Protein AF-A0AAW6RXL2-F1 (afdb_monomer_lite)

Foldseek 3Di:
DLVCCLCPQLVLVPDPDDDPVVNVVSNVSSVVVSVVVVVCVVVCVDDDSVVVSCVVCVVVVVCCCVVVCPPPPVVPDDPPDD

InterPro domains:
  IPR012337 Ribonuclease H-like superfamily [SSF53098] (2-58)

Sequence (82 aa):
QYHRVIKQVCHIEKFQVRRSKLISNHIFSALMAYVEIQKNQFERIFENVYRWQKKLFRPMIKNFIDDFILDKNHLLPQRIYK

Structure (mmCIF, N/CA/C/O backbone):
data_AF-A0AAW6RXL2-F1
#
_entry.id   AF-A0AAW6RXL2-F1
#
loop_
_atom_site.group_PDB
_atom_site.id
_atom_site.type_symbol
_atom_site.label_atom_id
_atom_site.label_alt_id
_atom_site.label_comp_id
_atom_site.label_asym_id
_atom_site.label_entity_id
_atom_site.label_seq_id
_atom_site.pdbx_PDB_ins_code
_atom_site.Cartn_x
_atom_site.Cartn_y
_atom_site.Cartn_z
_atom_site.occupancy
_atom_site.B_iso_or_equiv
_atom_site.auth_seq_id
_atom_site.auth_comp_id
_atom_site.auth_asym_id
_atom_site.auth_atom_id
_atom_site.pdbx_PDB_model_num
ATOM 1 N N . GLN A 1 1 ? 5.637 2.543 17.330 1.00 63.34 1 GLN A N 1
ATOM 2 C CA . GLN A 1 1 ? 4.680 1.978 16.343 1.00 63.34 1 GLN A CA 1
ATOM 3 C C . GLN A 1 1 ? 4.546 2.863 15.096 1.00 63.34 1 GLN A C 1
ATOM 5 O O . GLN A 1 1 ? 4.715 2.330 14.006 1.00 63.34 1 GLN A O 1
ATOM 10 N N . TYR A 1 2 ? 4.364 4.187 15.240 1.00 75.25 2 TYR A N 1
ATOM 11 C CA . TYR A 1 2 ? 4.278 5.195 14.155 1.00 75.25 2 TYR A CA 1
ATOM 12 C C . TYR A 1 2 ? 5.200 4.946 12.940 1.00 75.25 2 TYR A C 1
ATOM 14 O O . TYR A 1 2 ? 4.729 4.617 11.852 1.00 75.25 2 TYR A O 1
ATOM 22 N N . HIS A 1 3 ? 6.525 4.994 13.131 1.00 85.94 3 HIS A N 1
ATOM 23 C CA . HIS A 1 3 ? 7.484 4.849 12.026 1.00 85.94 3 HIS A CA 1
ATOM 24 C C . HIS A 1 3 ? 7.381 3.507 11.293 1.00 85.94 3 HIS A C 1
ATOM 26 O O . HIS A 1 3 ? 7.592 3.433 10.084 1.00 85.94 3 HIS A O 1
ATOM 32 N N . ARG A 1 4 ? 7.052 2.431 12.017 1.00 90.50 4 ARG A N 1
ATOM 33 C CA . ARG A 1 4 ? 6.992 1.088 11.441 1.00 90.50 4 ARG A CA 1
ATOM 34 C C . ARG A 1 4 ? 5.806 0.953 10.493 1.00 90.50 4 ARG A C 1
ATOM 36 O O . ARG A 1 4 ? 5.980 0.421 9.403 1.00 90.50 4 ARG A O 1
ATOM 43 N N . VAL A 1 5 ? 4.641 1.479 10.870 1.00 92.31 5 VAL A N 1
ATOM 44 C CA . VAL A 1 5 ? 3.442 1.473 10.018 1.00 92.31 5 VAL A CA 1
ATOM 45 C C . VAL A 1 5 ? 3.687 2.301 8.759 1.00 92.31 5 VAL A C 1
ATOM 47 O O . VAL A 1 5 ? 3.479 1.809 7.656 1.00 92.31 5 VAL A O 1
ATOM 50 N N . ILE A 1 6 ? 4.237 3.505 8.890 1.00 94.12 6 ILE A N 1
ATOM 51 C CA . ILE A 1 6 ? 4.517 4.369 7.735 1.00 94.12 6 ILE A CA 1
ATOM 52 C C . ILE A 1 6 ? 5.474 3.703 6.729 1.00 94.12 6 ILE A C 1
ATOM 54 O O . ILE A 1 6 ? 5.225 3.717 5.522 1.00 94.12 6 ILE A O 1
ATOM 58 N N . LYS A 1 7 ? 6.549 3.062 7.204 1.00 94.44 7 LYS A N 1
ATOM 59 C CA . LYS A 1 7 ? 7.507 2.371 6.325 1.00 94.44 7 LYS A CA 1
ATOM 60 C C . LYS A 1 7 ? 6.948 1.069 5.745 1.00 94.44 7 LYS A C 1
ATOM 62 O O . LYS A 1 7 ? 7.093 0.799 4.552 1.00 94.44 7 LYS A O 1
ATOM 67 N N . GLN A 1 8 ? 6.331 0.234 6.581 1.00 91.88 8 GLN A N 1
ATOM 68 C CA . GLN A 1 8 ? 5.970 -1.141 6.215 1.00 91.88 8 GLN A CA 1
ATOM 69 C C . GLN A 1 8 ? 4.572 -1.271 5.609 1.00 91.88 8 GLN A C 1
ATOM 71 O O . GLN A 1 8 ? 4.381 -2.159 4.787 1.00 91.88 8 GLN A O 1
ATOM 76 N N . VAL A 1 9 ? 3.625 -0.416 5.993 1.00 93.38 9 VAL A N 1
ATOM 77 C CA . VAL A 1 9 ? 2.220 -0.455 5.551 1.00 93.38 9 VAL A CA 1
ATOM 78 C C . VAL A 1 9 ? 1.963 0.618 4.496 1.00 93.38 9 VAL A C 1
ATOM 80 O O . VAL A 1 9 ? 1.439 0.300 3.435 1.00 93.38 9 VAL A O 1
ATOM 83 N N . CYS A 1 10 ? 2.378 1.864 4.749 1.00 94.31 10 CYS A N 1
ATOM 84 C CA . CYS A 1 10 ? 2.180 2.973 3.802 1.00 94.31 10 CYS A CA 1
ATOM 85 C C . CYS A 1 10 ? 3.286 3.082 2.741 1.00 94.31 10 CYS A C 1
ATOM 87 O O . CYS A 1 10 ? 3.166 3.880 1.818 1.00 94.31 10 CYS A O 1
ATOM 89 N N . HIS A 1 11 ? 4.365 2.301 2.865 1.00 94.56 11 HIS A N 1
ATOM 90 C CA . HIS A 1 11 ? 5.432 2.207 1.864 1.00 94.56 11 HIS A CA 1
ATOM 91 C C . HIS A 1 11 ? 6.083 3.553 1.485 1.00 94.56 11 HIS A C 1
ATOM 93 O O . HIS A 1 11 ? 6.510 3.732 0.343 1.00 94.56 11 HIS A O 1
ATOM 99 N N . ILE A 1 12 ? 6.215 4.489 2.435 1.00 95.50 12 ILE A N 1
ATOM 100 C CA . ILE A 1 12 ? 6.713 5.856 2.169 1.00 95.50 12 ILE A CA 1
ATOM 101 C C . ILE A 1 12 ? 8.097 5.897 1.488 1.00 95.50 12 ILE A C 1
ATOM 103 O O . ILE A 1 12 ? 8.376 6.798 0.709 1.00 95.50 12 ILE A O 1
ATOM 107 N N . GLU A 1 13 ? 8.941 4.892 1.742 1.00 94.81 13 GLU A N 1
ATOM 108 C CA . GLU A 1 13 ? 10.312 4.767 1.216 1.00 94.81 13 GLU A CA 1
ATOM 109 C C . GLU A 1 13 ? 10.405 3.894 -0.052 1.00 94.81 13 GLU A C 1
ATOM 111 O O . GLU A 1 13 ? 11.478 3.771 -0.632 1.00 94.81 13 GLU A O 1
ATOM 116 N N . LYS A 1 14 ? 9.309 3.261 -0.498 1.00 92.81 14 LYS A N 1
ATOM 117 C CA . LYS A 1 14 ? 9.310 2.300 -1.622 1.00 92.81 14 LYS A CA 1
ATOM 118 C C . LYS A 1 14 ? 8.753 2.886 -2.921 1.00 92.81 14 LYS A C 1
ATOM 120 O O . LYS A 1 14 ? 8.023 2.213 -3.649 1.00 92.81 14 LYS A O 1
ATOM 125 N N . PHE A 1 15 ? 9.075 4.137 -3.218 1.00 90.38 15 PHE A N 1
ATOM 126 C CA . PHE A 1 15 ? 8.701 4.752 -4.488 1.00 90.38 15 PHE A CA 1
ATOM 127 C C . PHE A 1 15 ? 9.586 4.238 -5.632 1.00 90.38 15 PHE A C 1
ATOM 129 O O . PHE A 1 15 ? 10.789 4.057 -5.477 1.00 90.38 15 PHE A O 1
ATOM 136 N N . GLN A 1 16 ? 8.988 4.023 -6.804 1.00 89.25 16 GLN A N 1
ATOM 137 C CA . GLN A 1 16 ? 9.700 3.618 -8.029 1.00 89.25 16 GLN A CA 1
ATOM 138 C C . GLN A 1 16 ? 9.956 4.806 -8.977 1.00 89.25 16 GLN A C 1
ATOM 140 O O . GLN A 1 16 ? 10.480 4.648 -10.077 1.00 89.25 16 GLN A O 1
ATOM 145 N N . VAL A 1 17 ? 9.574 6.017 -8.559 1.00 91.31 17 VAL A N 1
ATOM 146 C CA . VAL A 1 17 ? 9.677 7.255 -9.342 1.00 91.31 17 VAL A CA 1
ATOM 147 C C . VAL A 1 17 ? 10.933 8.045 -8.974 1.00 91.31 17 VAL A C 1
ATOM 149 O O . VAL A 1 17 ? 11.363 8.037 -7.827 1.00 91.31 17 VAL A O 1
ATOM 152 N N . ARG A 1 18 ? 11.519 8.760 -9.944 1.00 92.69 18 ARG A N 1
ATOM 153 C CA . ARG A 1 18 ? 12.773 9.523 -9.749 1.00 92.69 18 ARG A CA 1
ATOM 154 C C . ARG A 1 18 ? 12.627 11.042 -9.862 1.00 92.69 18 ARG A C 1
ATOM 156 O O . ARG A 1 18 ? 13.558 11.772 -9.550 1.00 92.69 18 ARG A O 1
ATOM 163 N N . ARG A 1 19 ? 11.473 11.539 -10.321 1.00 96.81 19 ARG A N 1
ATOM 164 C CA . ARG A 1 19 ? 11.226 12.984 -10.453 1.00 96.81 19 ARG A CA 1
ATOM 165 C C . ARG A 1 19 ? 10.787 13.558 -9.110 1.00 96.81 19 ARG A C 1
ATOM 167 O O . ARG A 1 19 ? 9.863 13.018 -8.507 1.00 96.81 19 ARG A O 1
ATOM 174 N N . SER A 1 20 ? 11.387 14.673 -8.697 1.00 96.31 20 SER A N 1
ATOM 175 C CA . SER A 1 20 ? 11.146 15.318 -7.395 1.00 96.31 20 SER A CA 1
ATOM 176 C C . SER A 1 20 ? 9.659 15.482 -7.072 1.00 96.31 20 SER A C 1
ATOM 178 O O . SER A 1 20 ? 9.209 15.029 -6.026 1.00 96.31 20 SER A O 1
ATOM 180 N N . LYS A 1 21 ? 8.864 16.021 -8.006 1.00 97.25 21 LYS A N 1
ATOM 181 C CA . LYS A 1 21 ? 7.417 16.207 -7.812 1.00 97.25 21 LYS A CA 1
ATOM 182 C C . LYS A 1 21 ? 6.669 14.893 -7.563 1.00 97.25 21 LYS A C 1
ATOM 184 O O . LYS A 1 21 ? 5.783 14.849 -6.717 1.00 97.25 21 LYS A O 1
ATOM 189 N N . LEU A 1 22 ? 7.028 13.826 -8.277 1.00 97.12 22 LEU A N 1
ATOM 190 C CA . LEU A 1 22 ? 6.402 12.512 -8.108 1.00 97.12 22 LEU A CA 1
ATOM 191 C C . LEU A 1 22 ? 6.790 11.882 -6.765 1.00 97.12 22 LEU A C 1
ATOM 193 O O . LEU A 1 22 ? 5.944 11.276 -6.115 1.00 97.12 22 LEU A O 1
ATOM 197 N N . ILE A 1 23 ? 8.037 12.075 -6.327 1.00 96.56 23 ILE A N 1
ATOM 198 C CA . ILE A 1 23 ? 8.502 11.647 -5.001 1.00 96.56 23 ILE A CA 1
ATOM 199 C C . ILE A 1 23 ? 7.725 12.392 -3.907 1.00 96.56 23 ILE A C 1
ATOM 201 O O . ILE A 1 23 ? 7.195 11.756 -2.999 1.00 96.56 23 ILE A O 1
ATOM 205 N N . SER A 1 24 ? 7.585 13.718 -4.010 1.00 97.38 24 SER A N 1
ATOM 206 C CA . SER A 1 24 ? 6.798 14.510 -3.055 1.00 97.38 24 SER A CA 1
ATOM 207 C C . SER A 1 24 ? 5.341 14.060 -2.996 1.00 97.38 24 SER A C 1
ATOM 209 O O . SER A 1 24 ? 4.790 13.931 -1.905 1.00 97.38 24 SER A O 1
ATOM 211 N N . ASN A 1 25 ? 4.730 13.773 -4.148 1.00 97.31 25 ASN A N 1
ATOM 212 C CA . ASN A 1 25 ? 3.364 13.260 -4.198 1.00 97.31 25 ASN A CA 1
ATOM 213 C C . ASN A 1 25 ? 3.253 11.890 -3.508 1.00 97.31 25 ASN A C 1
ATOM 215 O O . ASN A 1 25 ? 2.334 11.692 -2.722 1.00 97.31 25 ASN A O 1
ATOM 219 N N . HIS A 1 26 ? 4.201 10.972 -3.735 1.00 96.88 26 HIS A N 1
ATOM 220 C CA . HIS A 1 26 ? 4.227 9.668 -3.056 1.00 96.88 26 HIS A CA 1
ATOM 221 C C . HIS A 1 26 ? 4.326 9.816 -1.536 1.00 96.88 26 HIS A C 1
ATOM 223 O O . HIS A 1 26 ? 3.567 9.190 -0.798 1.00 96.88 26 HIS A O 1
ATOM 229 N N . ILE A 1 27 ? 5.236 10.674 -1.068 1.00 96.62 27 ILE A N 1
ATOM 230 C CA . ILE A 1 27 ? 5.415 10.962 0.360 1.00 96.62 27 ILE A CA 1
ATOM 231 C C . ILE A 1 27 ? 4.121 11.524 0.953 1.00 96.62 27 ILE A C 1
ATOM 233 O O . ILE A 1 27 ? 3.662 11.038 1.985 1.00 96.62 27 ILE A O 1
ATOM 237 N N . PHE A 1 28 ? 3.504 12.498 0.281 1.00 97.50 28 PHE A N 1
ATOM 238 C CA . PHE A 1 28 ? 2.230 13.074 0.701 1.00 97.50 28 PHE A CA 1
ATOM 239 C C . PHE A 1 28 ? 1.131 12.008 0.802 1.00 97.50 28 PHE A C 1
ATOM 241 O O . PHE A 1 28 ? 0.499 11.876 1.849 1.00 97.50 28 PHE A O 1
ATOM 248 N N . SER A 1 29 ? 0.947 11.187 -0.234 1.00 96.56 29 SER A N 1
ATOM 249 C CA . SER A 1 29 ? -0.042 10.104 -0.231 1.00 96.56 29 SER A CA 1
ATOM 250 C C . SER A 1 29 ? 0.203 9.086 0.887 1.00 96.56 29 SER A C 1
ATOM 252 O O . SER A 1 29 ? -0.749 8.664 1.540 1.00 96.56 29 SER A O 1
ATOM 254 N N . ALA A 1 30 ? 1.459 8.719 1.160 1.00 95.94 30 ALA A N 1
ATOM 255 C CA . ALA A 1 30 ? 1.799 7.793 2.240 1.00 95.94 30 ALA A CA 1
ATOM 256 C C . ALA A 1 30 ? 1.482 8.366 3.635 1.00 95.94 30 ALA A C 1
ATOM 258 O O . ALA A 1 30 ? 1.016 7.631 4.510 1.00 95.94 30 ALA A O 1
ATOM 259 N N . LEU A 1 31 ? 1.697 9.671 3.84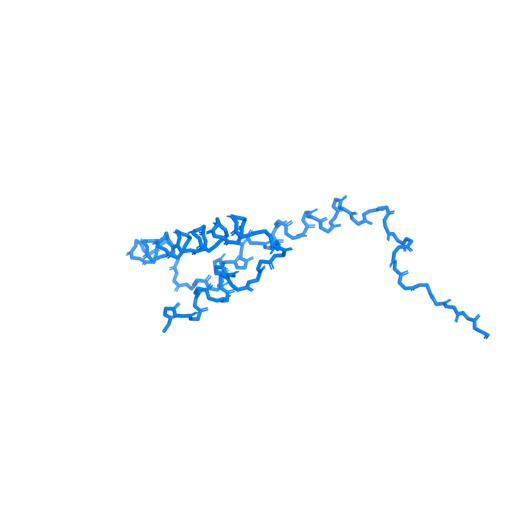0 1.00 96.56 31 LEU A N 1
ATOM 260 C CA . LEU A 1 31 ? 1.322 10.364 5.077 1.00 96.56 31 LEU A CA 1
ATOM 261 C C . LEU A 1 31 ? -0.200 10.444 5.238 1.00 96.56 31 LEU A C 1
ATOM 263 O O . LEU A 1 31 ? -0.712 10.136 6.313 1.00 96.56 31 LEU A O 1
ATOM 267 N N . MET A 1 32 ? -0.932 10.773 4.170 1.00 97.56 32 MET A N 1
ATOM 268 C CA . MET A 1 32 ? -2.400 10.782 4.190 1.00 97.56 32 MET A CA 1
ATOM 269 C C . MET A 1 32 ? -2.974 9.397 4.500 1.00 97.56 32 MET A C 1
ATOM 271 O O . MET A 1 32 ? -3.854 9.271 5.350 1.00 97.56 32 MET A O 1
ATOM 275 N N . ALA A 1 33 ? -2.425 8.344 3.889 1.00 94.69 33 ALA A N 1
ATOM 276 C CA . ALA A 1 33 ? -2.807 6.967 4.189 1.00 94.69 33 ALA A CA 1
ATOM 277 C C . ALA A 1 33 ? -2.552 6.604 5.661 1.00 94.69 33 ALA A C 1
ATOM 279 O O . ALA A 1 33 ? -3.350 5.897 6.272 1.00 94.69 33 ALA A O 1
ATOM 280 N N . TYR A 1 34 ? -1.463 7.103 6.255 1.00 95.12 34 TYR A N 1
ATOM 281 C CA . TYR A 1 34 ? -1.197 6.890 7.676 1.00 95.12 34 TYR A CA 1
ATOM 282 C C . TYR A 1 34 ? -2.241 7.566 8.571 1.00 95.12 34 TYR A C 1
ATOM 284 O O . TYR A 1 34 ? -2.744 6.924 9.492 1.00 95.12 34 TYR A O 1
ATOM 292 N N . VAL A 1 35 ? -2.596 8.826 8.294 1.00 95.00 35 VAL A N 1
ATOM 293 C CA . VAL A 1 35 ? -3.6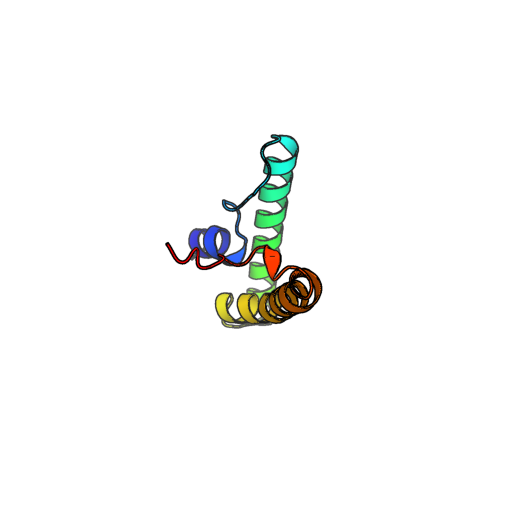49 9.546 9.034 1.00 95.00 35 VAL A CA 1
ATOM 294 C C . VAL A 1 35 ? -4.968 8.777 8.979 1.00 95.00 35 VAL A C 1
ATOM 296 O O . VAL A 1 35 ? -5.615 8.587 10.006 1.00 95.00 35 VAL A O 1
ATOM 299 N N . GLU A 1 36 ? -5.328 8.272 7.803 1.00 93.88 36 GLU A N 1
ATOM 300 C CA . GLU A 1 36 ? -6.545 7.484 7.609 1.00 93.88 36 GLU A CA 1
ATOM 301 C C . GLU A 1 36 ? -6.522 6.162 8.391 1.00 93.88 36 GLU A C 1
ATOM 303 O O . GLU A 1 36 ? -7.490 5.797 9.053 1.00 93.88 36 GLU A O 1
ATOM 308 N N . ILE A 1 37 ? -5.383 5.466 8.410 1.00 93.25 37 ILE A N 1
ATOM 309 C CA . ILE A 1 37 ? -5.197 4.272 9.245 1.00 93.25 37 ILE A CA 1
ATOM 310 C C . ILE A 1 37 ? -5.402 4.604 10.727 1.00 93.25 37 ILE A C 1
ATOM 312 O O . ILE A 1 37 ? -6.038 3.821 11.429 1.00 93.25 37 ILE A O 1
ATOM 316 N N . GLN A 1 38 ? -4.881 5.734 11.216 1.00 92.00 38 GLN A N 1
ATOM 317 C CA . GLN A 1 38 ? -5.052 6.125 12.621 1.00 92.00 38 GLN A CA 1
ATOM 318 C C . GLN A 1 38 ? -6.520 6.392 12.969 1.00 92.00 38 GLN A C 1
ATOM 320 O O . GLN A 1 38 ? -6.982 5.925 14.010 1.00 92.00 38 GLN A O 1
ATOM 325 N N . LYS A 1 39 ? -7.266 7.071 12.088 1.00 93.94 39 LYS A N 1
ATOM 326 C CA . LYS A 1 39 ? -8.715 7.277 12.252 1.00 93.94 39 LYS A CA 1
ATOM 327 C C . LYS A 1 39 ? -9.466 5.950 12.330 1.00 93.94 39 LYS A C 1
ATOM 329 O O . LYS A 1 39 ? -10.182 5.701 13.292 1.00 93.94 39 LYS A O 1
ATOM 334 N N . ASN A 1 40 ? -9.198 5.045 11.395 1.00 92.00 40 ASN A N 1
ATOM 335 C CA . ASN A 1 40 ? -9.865 3.744 11.343 1.00 92.00 40 ASN A CA 1
ATOM 336 C C . ASN A 1 40 ? -9.505 2.832 12.531 1.00 92.00 40 ASN A C 1
ATOM 338 O O . ASN A 1 40 ? -10.317 2.005 12.948 1.00 92.00 40 ASN A O 1
ATOM 342 N N . GLN A 1 41 ? -8.306 2.981 13.107 1.00 89.94 41 GLN A N 1
ATOM 343 C CA . GLN A 1 41 ? -7.947 2.318 14.365 1.00 89.94 41 GLN A CA 1
ATOM 344 C C . GLN A 1 41 ? -8.711 2.899 15.557 1.00 89.94 41 GLN A C 1
ATOM 346 O O . GLN A 1 41 ? -9.167 2.134 16.405 1.00 89.94 41 GLN A O 1
ATOM 351 N N . PHE A 1 42 ? -8.870 4.224 15.614 1.00 90.69 42 PHE A N 1
ATOM 352 C CA . PHE A 1 42 ? -9.660 4.892 16.649 1.00 90.69 42 PHE A CA 1
ATOM 353 C C . PHE A 1 42 ? -11.133 4.459 16.599 1.00 90.69 42 PHE A C 1
ATOM 355 O O . PHE A 1 42 ? -11.715 4.125 17.627 1.00 90.69 42 PHE A O 1
ATOM 362 N N . GLU A 1 43 ? -11.695 4.345 15.396 1.00 94.31 43 GLU A N 1
ATOM 363 C CA . GLU A 1 43 ? -13.054 3.843 15.150 1.00 94.31 43 GLU A CA 1
ATOM 364 C C . GLU A 1 43 ? -13.185 2.313 15.279 1.00 94.31 43 GLU A C 1
ATOM 366 O O . GLU A 1 43 ? -14.269 1.760 15.110 1.00 94.31 43 GLU A O 1
ATOM 371 N N . ARG A 1 44 ? -12.092 1.606 15.603 1.00 90.38 44 ARG A N 1
ATOM 372 C CA . ARG A 1 44 ? -12.034 0.142 15.770 1.00 90.38 44 ARG A CA 1
ATOM 373 C C . ARG A 1 44 ? -12.499 -0.650 14.539 1.00 90.38 44 ARG A C 1
ATOM 375 O O . ARG A 1 44 ? -12.913 -1.800 14.669 1.00 90.38 44 ARG A O 1
ATOM 382 N N . ILE A 1 45 ? -12.350 -0.088 13.338 1.00 89.69 45 ILE A N 1
ATOM 383 C CA . ILE A 1 45 ? -12.665 -0.769 12.067 1.00 89.69 45 ILE A CA 1
ATOM 384 C C . ILE A 1 45 ? -11.788 -2.018 11.881 1.00 89.69 45 ILE A C 1
ATOM 386 O O . ILE A 1 45 ? -12.205 -3.015 11.289 1.00 89.69 45 ILE A O 1
ATOM 390 N N . PHE A 1 46 ? -10.557 -1.987 12.396 1.00 87.69 46 PHE A N 1
ATOM 391 C CA . PHE A 1 46 ? -9.673 -3.145 12.454 1.00 87.69 46 PHE A CA 1
ATOM 392 C C . PHE A 1 46 ? -8.745 -3.082 13.668 1.00 87.69 46 PHE A C 1
ATOM 394 O O . PHE A 1 46 ? -8.253 -2.025 14.052 1.00 87.69 46 PHE A O 1
ATOM 401 N N . GLU A 1 47 ? -8.426 -4.247 14.227 1.00 82.81 47 GLU A N 1
ATOM 402 C CA . GLU A 1 47 ? -7.511 -4.352 15.372 1.00 82.81 47 GLU A CA 1
ATOM 403 C C . GLU A 1 47 ? -6.042 -4.466 14.936 1.00 82.81 47 GLU A C 1
ATOM 405 O O . GLU A 1 47 ? -5.138 -3.952 15.593 1.00 82.81 47 GLU A O 1
ATOM 410 N N . ASN A 1 48 ? -5.777 -5.114 13.792 1.00 89.50 48 ASN A N 1
ATOM 411 C CA . ASN A 1 48 ? -4.422 -5.362 13.300 1.00 89.50 48 ASN A CA 1
ATOM 412 C C . ASN A 1 48 ? -4.205 -4.772 11.902 1.00 89.50 48 ASN A C 1
ATOM 414 O O . ASN A 1 48 ? -4.651 -5.327 10.894 1.00 89.50 48 ASN A O 1
ATOM 418 N N . VAL A 1 49 ? -3.439 -3.680 11.850 1.00 90.81 49 VAL A N 1
ATOM 419 C CA . 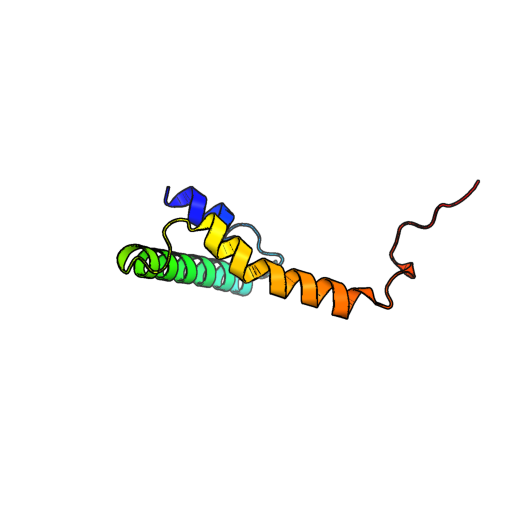VAL A 1 49 ? -3.128 -2.943 10.616 1.00 90.81 49 VAL A CA 1
ATOM 420 C C . VAL A 1 49 ? -2.411 -3.796 9.560 1.00 90.81 49 VAL A C 1
ATOM 422 O O . VAL A 1 49 ? -2.678 -3.661 8.370 1.00 90.81 49 VAL A O 1
ATOM 425 N N . TYR A 1 50 ? -1.547 -4.731 9.968 1.00 90.44 50 TYR A N 1
ATOM 426 C CA . TYR A 1 50 ? -0.815 -5.592 9.034 1.00 90.44 50 TYR A CA 1
ATOM 427 C C . TYR A 1 50 ? -1.729 -6.639 8.396 1.00 90.44 50 TYR A C 1
ATOM 429 O O . TYR A 1 50 ? -1.619 -6.925 7.203 1.00 90.44 50 TYR A O 1
ATOM 437 N N . ARG A 1 51 ? -2.647 -7.217 9.181 1.00 91.31 51 ARG A N 1
ATOM 438 C CA . ARG A 1 51 ? -3.656 -8.154 8.666 1.00 91.31 51 ARG A CA 1
ATOM 439 C C . ARG A 1 51 ? -4.612 -7.440 7.718 1.00 91.31 51 ARG A C 1
ATOM 441 O O . ARG A 1 51 ? -4.910 -7.977 6.652 1.00 91.31 51 ARG A O 1
ATOM 448 N N . TRP A 1 52 ? -5.055 -6.243 8.094 1.00 91.38 52 TRP A N 1
ATOM 449 C CA . TRP A 1 52 ? -5.925 -5.408 7.272 1.00 91.38 52 TRP A CA 1
ATOM 450 C C . TRP A 1 52 ? -5.266 -5.051 5.931 1.00 91.38 52 TRP A C 1
ATOM 452 O O . TRP A 1 52 ? -5.842 -5.333 4.882 1.00 91.38 52 TRP A O 1
ATOM 462 N N . GLN A 1 53 ? -4.016 -4.577 5.945 1.00 90.44 53 GLN A N 1
ATOM 463 C CA . GLN A 1 53 ? -3.267 -4.266 4.723 1.00 90.44 53 GLN A CA 1
ATOM 464 C C . GLN A 1 53 ? -3.118 -5.490 3.812 1.00 90.44 53 GLN A C 1
ATOM 466 O O . GLN A 1 53 ? -3.395 -5.405 2.617 1.00 90.44 53 GLN A O 1
ATOM 471 N N . LYS A 1 54 ? -2.766 -6.660 4.362 1.00 90.94 54 LYS A N 1
ATOM 472 C CA . LYS A 1 54 ? -2.666 -7.888 3.559 1.00 90.94 54 LYS A CA 1
ATOM 473 C C . LYS A 1 54 ? -4.003 -8.267 2.931 1.00 90.94 54 LYS A C 1
ATOM 475 O O . LYS A 1 54 ? -4.017 -8.715 1.789 1.00 90.94 54 LYS A O 1
ATOM 480 N N . LYS A 1 55 ? -5.114 -8.108 3.657 1.00 92.12 55 LYS A N 1
ATOM 481 C CA . LYS A 1 55 ? -6.460 -8.384 3.135 1.00 92.12 55 LYS A CA 1
ATOM 482 C C . LYS A 1 55 ? -6.805 -7.455 1.967 1.00 92.12 55 LYS A C 1
ATOM 484 O O . LYS A 1 55 ? -7.392 -7.928 1.003 1.00 92.12 55 LYS A O 1
ATOM 489 N N . LEU A 1 56 ? -6.400 -6.186 2.038 1.00 89.00 56 LEU A N 1
ATOM 490 C CA . LEU A 1 56 ? -6.618 -5.199 0.979 1.00 89.00 56 LEU A CA 1
ATOM 491 C C . LEU A 1 56 ? -5.790 -5.504 -0.283 1.00 89.00 56 LEU A C 1
ATOM 493 O O . LEU A 1 56 ? -6.323 -5.497 -1.387 1.00 89.00 56 LEU A O 1
ATOM 497 N N . PHE A 1 57 ? -4.496 -5.802 -0.128 1.00 88.50 57 PHE A N 1
ATOM 498 C CA . PHE A 1 57 ? -3.582 -5.954 -1.269 1.00 88.50 57 PHE A CA 1
ATOM 499 C C . PHE A 1 57 ? -3.592 -7.342 -1.911 1.00 88.50 57 PHE A C 1
ATOM 501 O O . PHE A 1 57 ? -3.301 -7.457 -3.098 1.00 88.50 57 PHE A O 1
ATOM 508 N N . ARG A 1 58 ? -3.912 -8.409 -1.167 1.00 93.25 58 ARG A N 1
ATOM 509 C CA . ARG A 1 58 ? -3.880 -9.784 -1.702 1.00 93.25 58 ARG A CA 1
ATOM 510 C C . ARG A 1 58 ? -4.731 -9.967 -2.967 1.00 93.25 58 ARG A C 1
ATOM 512 O O . ARG A 1 58 ? -4.183 -10.503 -3.926 1.00 93.25 58 ARG A O 1
ATOM 519 N N . PRO A 1 59 ? -6.005 -9.528 -3.014 1.00 94.75 59 PRO A N 1
ATOM 520 C CA . PRO A 1 59 ? -6.816 -9.649 -4.224 1.00 94.75 59 PRO A CA 1
ATOM 521 C C . PRO A 1 59 ? -6.248 -8.835 -5.388 1.00 94.75 59 PRO A C 1
ATOM 523 O O . PRO A 1 59 ? -6.188 -9.332 -6.502 1.00 94.75 59 PRO A O 1
ATOM 526 N N . MET A 1 60 ? -5.760 -7.619 -5.123 1.00 90.50 60 MET A N 1
ATOM 527 C CA . MET A 1 60 ? -5.162 -6.761 -6.150 1.00 90.50 60 MET A CA 1
ATOM 528 C C . MET A 1 60 ? -3.911 -7.399 -6.768 1.00 90.50 60 MET A C 1
ATOM 530 O O . MET A 1 60 ? -3.783 -7.432 -7.986 1.00 90.50 60 MET A O 1
ATOM 534 N N . ILE A 1 61 ? -3.007 -7.938 -5.940 1.00 89.50 61 ILE A N 1
ATOM 535 C CA . ILE A 1 61 ? -1.801 -8.635 -6.414 1.00 89.50 61 ILE A CA 1
ATOM 536 C C . ILE A 1 61 ? -2.186 -9.893 -7.192 1.00 89.50 61 ILE A C 1
ATOM 538 O O . ILE A 1 61 ? -1.610 -10.141 -8.244 1.00 89.50 61 ILE A O 1
ATOM 542 N N . LYS A 1 62 ? -3.156 -10.671 -6.693 1.00 92.12 62 LYS A N 1
ATOM 543 C CA . LYS A 1 62 ? -3.659 -11.860 -7.388 1.00 92.12 62 LYS A CA 1
ATOM 544 C C . LYS A 1 62 ? -4.165 -11.496 -8.783 1.00 92.12 62 LYS A C 1
ATOM 546 O O . LYS A 1 62 ? -3.682 -12.064 -9.750 1.00 92.12 62 LYS A O 1
ATOM 551 N N . ASN A 1 63 ? -5.066 -10.521 -8.878 1.00 91.25 63 ASN A N 1
ATOM 552 C CA . ASN A 1 63 ? -5.630 -10.096 -10.157 1.00 91.25 63 ASN A CA 1
ATOM 553 C C . ASN A 1 63 ? -4.542 -9.559 -11.090 1.00 91.25 63 ASN A C 1
ATOM 555 O O . ASN A 1 63 ? -4.506 -9.921 -12.254 1.00 91.25 63 ASN A O 1
ATOM 559 N N . PHE A 1 64 ? -3.587 -8.778 -10.573 1.00 87.19 64 PHE A N 1
ATOM 560 C CA . PHE A 1 64 ? -2.450 -8.335 -11.377 1.00 87.19 64 PHE A CA 1
ATOM 561 C C . PHE A 1 64 ? -1.641 -9.510 -11.940 1.00 87.19 64 PHE A C 1
ATOM 563 O O . PHE A 1 64 ? -1.296 -9.490 -13.112 1.00 87.19 64 PHE A O 1
ATOM 570 N N . ILE A 1 65 ? -1.322 -10.521 -11.127 1.00 86.06 65 ILE A N 1
ATOM 571 C CA . ILE A 1 65 ? -0.585 -11.714 -11.572 1.00 86.06 65 ILE A CA 1
ATOM 572 C C . ILE A 1 65 ? -1.385 -12.446 -12.645 1.00 86.06 65 ILE A C 1
ATOM 574 O O . ILE A 1 65 ? -0.846 -12.706 -13.717 1.00 86.06 65 ILE A O 1
ATOM 578 N N . ASP A 1 66 ? -2.651 -12.744 -12.368 1.00 87.00 66 ASP A N 1
ATOM 579 C CA . ASP A 1 66 ? -3.500 -13.499 -13.283 1.00 87.00 66 ASP A CA 1
ATOM 580 C C . ASP A 1 66 ? -3.656 -12.755 -14.616 1.00 87.00 66 ASP A C 1
ATOM 582 O O . ASP A 1 66 ? -3.399 -13.330 -15.668 1.00 87.00 66 ASP A O 1
ATOM 586 N N . ASP A 1 67 ? -3.959 -11.458 -14.586 1.00 86.19 67 ASP A N 1
ATOM 587 C CA . ASP A 1 67 ? -4.253 -10.683 -15.794 1.00 86.19 67 ASP A CA 1
ATOM 588 C C . ASP A 1 67 ? -2.984 -10.294 -16.576 1.00 86.19 67 ASP A C 1
ATOM 590 O O . ASP A 1 67 ? -2.994 -10.230 -17.805 1.00 86.19 67 ASP A O 1
ATOM 594 N N . PHE A 1 68 ? -1.865 -10.017 -15.895 1.00 80.69 68 PHE A N 1
ATOM 595 C CA . PHE A 1 68 ? -0.643 -9.512 -16.538 1.00 80.69 68 PHE A CA 1
ATOM 596 C C . PHE A 1 68 ? 0.309 -10.614 -17.015 1.00 80.69 68 PHE A C 1
ATOM 598 O O . PHE A 1 68 ? 1.115 -10.362 -17.918 1.00 80.69 68 PHE A O 1
ATOM 605 N N . ILE A 1 69 ? 0.286 -11.799 -16.391 1.00 74.69 69 ILE A N 1
ATOM 606 C CA . ILE A 1 69 ? 1.282 -12.863 -16.626 1.00 74.69 69 ILE A CA 1
ATOM 607 C C . ILE A 1 69 ? 0.796 -13.918 -17.629 1.00 74.69 69 ILE A C 1
ATOM 609 O O . ILE A 1 69 ? 1.638 -14.617 -18.189 1.00 74.69 69 ILE A O 1
ATOM 613 N N . LEU A 1 70 ? -0.507 -13.986 -17.938 1.00 69.19 70 LEU A N 1
ATOM 614 C CA . LEU A 1 70 ? -1.108 -15.011 -18.811 1.00 69.19 70 LEU A CA 1
ATOM 615 C C . LEU A 1 70 ? -0.409 -15.213 -20.177 1.00 69.19 70 LEU A C 1
ATOM 617 O O . LEU A 1 70 ? -0.464 -16.318 -20.706 1.00 69.19 70 LEU A O 1
ATOM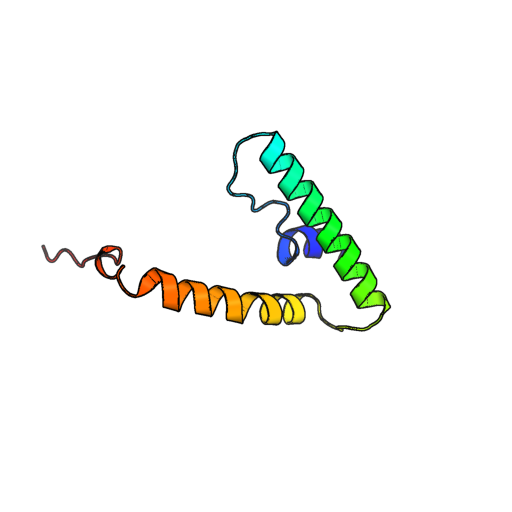 621 N N . ASP A 1 71 ? 0.314 -14.216 -20.701 1.00 70.88 71 ASP A N 1
ATOM 622 C CA . ASP A 1 71 ? 1.067 -14.307 -21.970 1.00 70.88 71 ASP A CA 1
ATOM 623 C C . ASP A 1 71 ? 2.580 -14.003 -21.836 1.00 70.88 71 ASP A C 1
ATOM 625 O O . ASP A 1 71 ? 3.296 -13.686 -22.788 1.00 70.88 71 ASP A O 1
ATOM 629 N N . LYS A 1 72 ? 3.118 -14.063 -20.613 1.00 74.94 72 LYS A N 1
ATOM 630 C CA . LYS A 1 72 ? 4.513 -13.679 -20.316 1.00 74.94 72 LYS A CA 1
ATOM 631 C C . LYS A 1 72 ? 5.400 -14.833 -19.892 1.00 74.94 72 LYS A C 1
ATOM 633 O O . LYS A 1 72 ? 6.468 -14.614 -19.325 1.00 74.94 72 LYS A O 1
ATOM 638 N N . ASN A 1 73 ? 5.020 -16.056 -20.251 1.00 75.38 73 ASN A N 1
ATOM 639 C CA . ASN A 1 73 ? 5.854 -17.243 -20.044 1.00 75.38 73 ASN A CA 1
ATOM 640 C C . ASN A 1 73 ? 7.249 -17.096 -20.678 1.00 75.38 73 ASN A C 1
ATOM 642 O O . ASN A 1 73 ? 8.218 -17.639 -20.159 1.00 75.38 73 ASN A O 1
ATOM 646 N N . HIS A 1 74 ? 7.377 -16.298 -21.743 1.00 77.38 74 HIS A N 1
ATOM 647 C CA . HIS A 1 74 ? 8.657 -15.979 -22.379 1.00 77.38 74 HIS A CA 1
ATOM 648 C C . HIS A 1 74 ? 9.614 -15.147 -21.499 1.00 77.38 74 HIS A C 1
ATOM 650 O O . HIS A 1 74 ? 10.809 -15.122 -21.779 1.00 77.38 74 HIS A O 1
ATOM 656 N N . LEU A 1 75 ? 9.117 -14.478 -20.448 1.00 78.94 75 LEU A N 1
ATOM 657 C CA . LEU A 1 75 ? 9.936 -13.760 -19.459 1.00 78.94 75 LEU A CA 1
ATOM 658 C C . LEU A 1 75 ? 10.461 -14.675 -18.346 1.00 78.94 75 LEU A C 1
ATOM 660 O O . LEU A 1 75 ? 11.312 -14.251 -17.561 1.00 78.94 75 LEU A O 1
ATOM 664 N N . LEU A 1 76 ? 9.942 -15.903 -18.233 1.00 77.38 76 LEU A N 1
ATOM 665 C CA . LEU A 1 76 ? 10.453 -16.861 -17.261 1.00 77.38 76 LEU A CA 1
ATOM 666 C C . LEU A 1 76 ? 11.882 -17.263 -17.653 1.00 77.38 76 LEU A C 1
ATOM 668 O O . LEU A 1 76 ? 12.171 -17.393 -18.846 1.00 77.38 76 LEU A O 1
ATOM 672 N N . PRO A 1 77 ? 12.786 -17.483 -16.680 1.00 78.88 77 PRO A N 1
ATOM 673 C CA . PRO A 1 77 ? 14.140 -17.931 -16.968 1.00 78.88 77 PRO A CA 1
ATOM 674 C C . PRO A 1 77 ? 14.108 -19.217 -17.799 1.00 78.88 77 PRO A C 1
ATOM 676 O O . PRO A 1 77 ? 13.709 -20.276 -17.310 1.00 78.88 77 PRO A O 1
ATOM 679 N N . GLN A 1 78 ? 14.519 -19.129 -19.062 1.00 80.12 78 GLN A N 1
ATOM 680 C CA . GLN A 1 78 ? 14.641 -20.304 -19.911 1.00 80.12 78 GLN A CA 1
ATOM 681 C C . GLN A 1 78 ? 15.872 -21.084 -19.453 1.00 80.12 78 GLN A C 1
ATOM 683 O O . GLN A 1 78 ? 16.967 -20.527 -19.338 1.00 80.12 78 GLN A O 1
ATOM 688 N N . ARG A 1 79 ? 15.705 -22.375 -19.153 1.00 75.56 79 ARG A N 1
ATOM 689 C CA . ARG A 1 79 ? 16.850 -23.252 -18.895 1.00 75.56 79 ARG A CA 1
ATOM 690 C C . ARG A 1 79 ? 17.628 -23.391 -20.198 1.00 75.56 79 ARG A C 1
ATOM 692 O O . ARG A 1 79 ? 17.219 -24.132 -21.085 1.00 75.56 79 ARG A O 1
ATOM 699 N N . ILE A 1 80 ? 18.735 -22.665 -20.309 1.00 70.50 80 ILE A N 1
ATOM 700 C CA . ILE A 1 80 ? 19.714 -22.880 -21.370 1.00 70.50 80 ILE A CA 1
ATOM 701 C C . ILE A 1 80 ? 20.429 -24.183 -21.014 1.00 70.50 80 ILE A C 1
ATOM 703 O O . ILE A 1 80 ? 21.308 -24.197 -20.152 1.00 70.50 80 ILE A O 1
ATOM 707 N N . TYR A 1 81 ? 19.999 -25.292 -21.612 1.00 67.88 81 TYR A N 1
ATOM 708 C CA . TYR A 1 81 ? 20.781 -26.521 -21.586 1.00 67.88 81 TYR A CA 1
ATOM 709 C C . TYR A 1 81 ? 22.029 -26.273 -22.445 1.00 67.88 81 TYR A C 1
ATOM 711 O O . TYR A 1 81 ? 21.904 -25.957 -23.628 1.00 67.88 81 TYR A O 1
ATOM 719 N N . LYS A 1 82 ? 23.204 -26.303 -21.808 1.00 54.59 82 LYS A N 1
ATOM 720 C CA . LYS A 1 82 ? 24.507 -26.331 -22.481 1.00 54.59 82 LYS A CA 1
ATOM 721 C C . LYS A 1 82 ? 24.885 -27.765 -22.805 1.00 54.59 82 LYS A C 1
ATOM 723 O O . LYS A 1 82 ? 24.573 -28.631 -21.958 1.00 54.59 82 LYS A O 1
#

pLDDT: mean 88.51, std 8.87, range [54.59, 97.56]

Organism: Acinetobacter johnsonii (NCBI:txid40214)

Secondary structure (DSSP, 8-state):
-HHHHHHHTS-TT-----SHHHHHHHHHHHHHHHHHHHHHHHTTS-S-HHHHHHHHHHHHHHHHHHHHHTT-GGGS------

Radius of gyration: 17.62 Å; chains: 1; bounding box: 38×43×39 Å

=== Feature glossary ===
Reading guide. The protein is described through the following features:

Foldseek 3Di. A 3Di character summarizes, for each residue, the relative orientation of the Cα frame of its nearest spatial neighbor. Because it encodes fold topology rather than chemistry, 3Di alignments detect remote structural similarity that sequence alignment misses.

Contact-map, Ramachandran, and PAE plots. Plot images: a contact map (which residues are close in 3D, as an N×N binary image), a Ramachandran scatter (backbone torsion angles, revealing secondary-structure composition at a glance), and — for AlphaFold structures — a PAE heatmap (pairwise prediction confidence).

Radius of gyration, Cα contacts, bounding box. Radius of gyration (Rg) is the root-mean-square distance of Cα atoms from their centroid — a single number for overall size and compactness. A globular domain of N residues has Rg ≈ 2.2·N^0.38 Å; an extended or disordered chain has a much larger Rg. The Cα contact count is the number of residue pairs whose Cα atoms are within 8 Å and are more than four positions apart in sequence — a standard proxy for tertiary packing density. The bounding box is the smallest axis-aligned box enclosing all Cα atoms.

Secondary structure (8-state, DSSP). Eight-state secondary structure (DSSP): H is the canonical α-helix, G the tighter 3₁₀-helix, I the wider π-helix; E/B are β-structure, T and S are turns and bends, and '-' is everything else. DSSP derives these from the pattern of main-chain N–H···O=C hydrogen bonds, not from the sequence.

B-factor. B-factor (Debye–Waller factor) reflects atomic displacement in the crystal lattice. It is an experimental observable (units Å²), not a prediction; low values mean the atom is pinned down, high values mean it moves or is heterogeneous across the crystal.

pLDDT. pLDDT is the predicted lDDT-Cα score: AlphaFold's confidence that the local environment of each residue (all inter-atomic distances within 15 Å) is correctly placed. It is a per-residue number between 0 and 100, with higher meaning more reliable.

Nearest PDB structures. Nearest PDB neighbors are the top structural matches found by Foldseek when searching this structure against the entire Protein Data Ban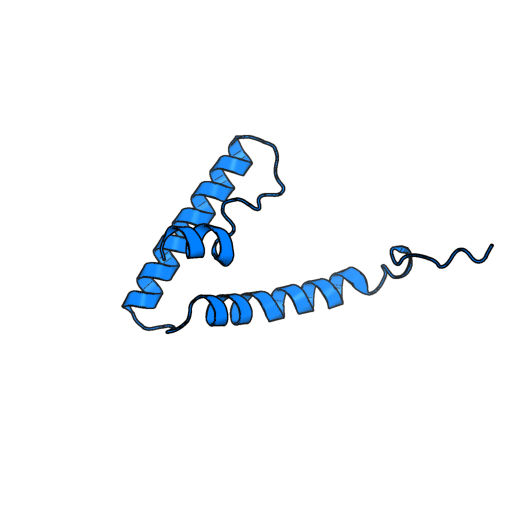k. Each hit reports a TM-score (0 to 1; >0.5 almost always implies the same f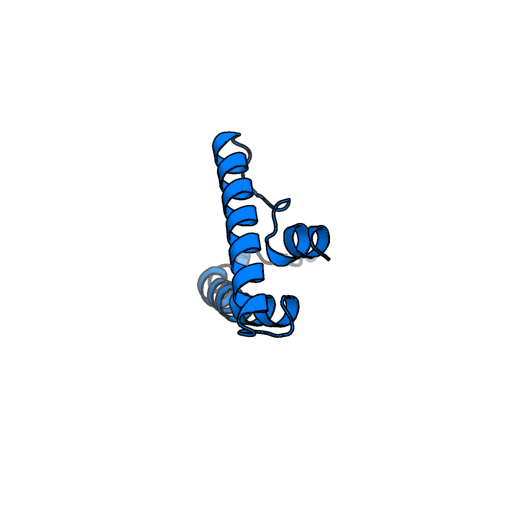old) and an E-value. These are *structural* homologs — they may share no detectable sequence similarity.

Solvent-accessible surface area. Accessible surface area quantifies burial. A residue with SASA near zero is packed into the hydrophobic core; one with SASA >100 Å² sits on the surface. Computed here via the Shrake–Rupley numerical algorithm with a 1.4 Å probe.

Rendered structure images. Structure images are PyMOL renders from six orthogonal camera directions. Cartoon representation draws helices as coils and strands as arrows; sticks shows the backbone as bonds; surface shows the solvent-excluded envelope. Rainbow coloring maps sequence position to hue (blue→red, N→C); chain coloring assigns a distinct color per polypeptide.

Backbone torsions (φ/ψ). φ (phi) and ψ (psi) are the two rotatable backbone dihedrals per residue: φ is the C(i-1)–N–Cα–C torsion, ψ is the N–Cα–C–N(i+1) torsion, both in degrees on (−180°, 180°]. α-helical residues cluster near (−60°, −45°); β-strand residues near (−120°, +130°). A Ramachandran plot is simply a scatter of (φ, ψ) for every residue.

Predicted aligned error. Predicted Aligned Error (PAE) is an AlphaFold confidence matrix: entry (i, j) is the expected error in the position of residue j, in ångströms, when the prediction is superimposed on the true structure at residue i. Low PAE within a block of residues means that block is internally rigid and well-predicted; high PAE between two blocks means their relative placement is uncertain even if each block individually is confident.

mmCIF coordinates. Structure coordinates are given as an mmCIF _atom_site loop: one row per atom with element, residue name, chain id, sequence number, and x/y/z position in Å. Only the four main-chain atoms per residue are included here; side chains are omitted to keep the record compact.

InterPro / GO / CATH / organism. Database cross-references. InterPro integrates a dozen domain/family signature databases into unified entries with residue-range hits. GO terms attach function/process/location labels with evidence codes. CATH codes position the fold in a four-level structural taxonomy. Organism is the NCBI-taxonomy species name.

Secondary structure (3-state, P-SEA). SS3 is a coarse helix/strand/coil call (letters a/b/c) made by the P-SEA algorithm from inter-Cα distances and dihedrals. It is less detailed than DSSP but needs only Cα positions.

Sequence. Sequence gives the chain of amino acids in standard one-letter code (A=alanine, C=cysteine, …, Y=tyrosine), read N→C. It is the only feature that is directly encoded by the gene; all structural features are derived from the folded form of this sequence.